Protein AF-C0HIP8-F1 (afdb_monomer)

Mean predicted aligned error: 5.96 Å

Foldseek 3Di:
DVVVVVVVVVVCCCVPVPCVVPPPPDDDDDDDDDPVVVVVVVD

InterPro domains:
  IPR002490 V-type ATPase, V0 complex, 116kDa subunit family [PF01496] (1-35)
  IPR002490 V-type ATPase, V0 complex, 116kDa subunit family [PTHR11629] (1-42)

Structure (mmCIF, N/CA/C/O backbone):
data_AF-C0HIP8-F1
#
_entry.id   AF-C0HIP8-F1
#
loop_
_atom_site.group_PDB
_at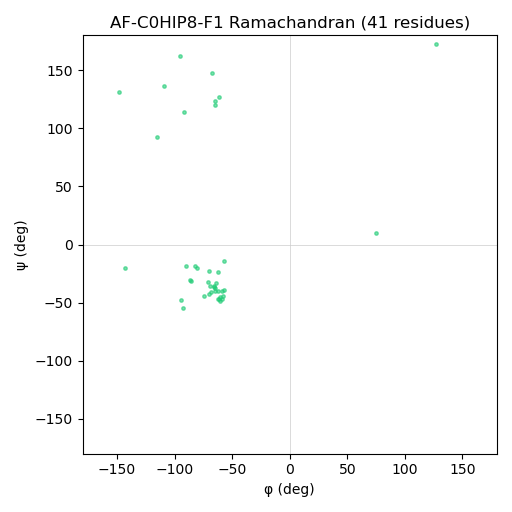om_site.id
_atom_site.type_symbol
_atom_site.label_atom_id
_atom_site.label_alt_id
_atom_site.label_comp_id
_atom_site.label_asym_id
_atom_site.label_entity_id
_atom_site.label_seq_id
_atom_site.pdbx_PDB_ins_code
_atom_site.Cartn_x
_atom_site.Cartn_y
_atom_site.Cartn_z
_atom_site.occupancy
_atom_site.B_iso_or_equiv
_atom_site.auth_seq_id
_atom_site.auth_comp_id
_atom_site.auth_asym_id
_atom_site.auth_atom_id
_atom_site.pdbx_PDB_model_num
ATOM 1 N N . MET A 1 1 ? 25.861 4.100 1.862 1.00 68.50 1 MET A N 1
ATOM 2 C CA . MET A 1 1 ? 25.172 4.954 0.871 1.00 68.50 1 MET A CA 1
ATOM 3 C C . MET A 1 1 ? 24.617 4.143 -0.299 1.00 68.50 1 MET A C 1
ATOM 5 O O . MET A 1 1 ? 23.487 4.399 -0.685 1.00 68.50 1 MET A O 1
ATOM 9 N N . GLU A 1 2 ? 25.321 3.115 -0.782 1.00 86.25 2 GLU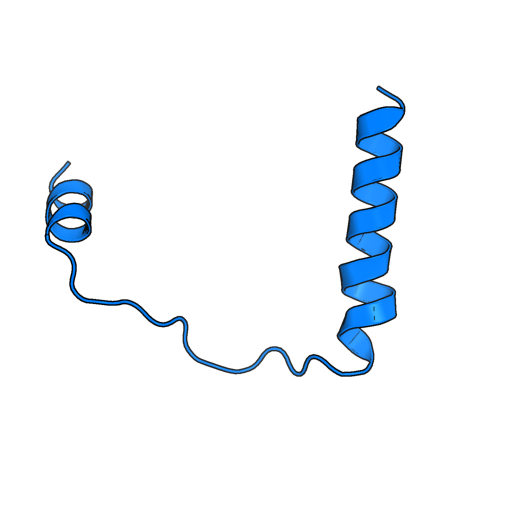 A N 1
A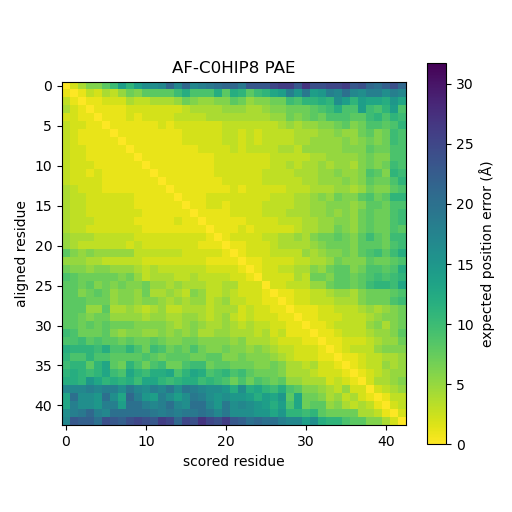TOM 10 C CA . GLU A 1 2 ? 24.855 2.247 -1.887 1.00 86.25 2 GLU A CA 1
ATOM 11 C C . GLU A 1 2 ? 23.523 1.520 -1.647 1.00 86.25 2 GLU A C 1
ATOM 13 O O . GLU A 1 2 ? 22.684 1.439 -2.539 1.00 86.25 2 GLU A O 1
ATOM 18 N N . THR A 1 3 ? 23.282 1.024 -0.432 1.00 92.38 3 THR A N 1
ATOM 19 C CA . THR A 1 3 ? 22.064 0.261 -0.108 1.00 92.38 3 THR A CA 1
ATOM 20 C C . THR A 1 3 ? 20.791 1.100 -0.206 1.00 92.38 3 THR A C 1
ATOM 22 O O . THR A 1 3 ? 19.774 0.614 -0.692 1.00 92.38 3 THR A O 1
ATOM 25 N N . LEU A 1 4 ? 20.852 2.372 0.198 1.00 96.06 4 LEU A N 1
ATOM 26 C CA . LEU A 1 4 ? 19.734 3.305 0.058 1.00 96.06 4 LEU A CA 1
ATOM 27 C C . LEU A 1 4 ? 19.478 3.646 -1.416 1.00 96.06 4 LEU A C 1
ATOM 29 O O . LEU A 1 4 ? 18.329 3.689 -1.842 1.00 96.06 4 LEU A O 1
ATOM 33 N N . SER A 1 5 ? 20.543 3.838 -2.200 1.00 95.56 5 SER A N 1
ATOM 34 C CA . SER A 1 5 ? 20.449 4.095 -3.642 1.00 95.56 5 SER A CA 1
ATOM 35 C C . SER A 1 5 ? 19.777 2.927 -4.375 1.00 95.56 5 SER A C 1
ATOM 37 O O . SER A 1 5 ? 18.802 3.117 -5.103 1.00 95.56 5 SER A O 1
ATOM 39 N N . ALA A 1 6 ? 20.219 1.696 -4.099 1.00 95.75 6 ALA A N 1
ATOM 40 C CA . ALA A 1 6 ? 19.615 0.486 -4.648 1.00 95.75 6 ALA A CA 1
ATOM 41 C C . ALA A 1 6 ? 18.148 0.306 -4.210 1.00 95.75 6 ALA A C 1
ATOM 43 O O . ALA A 1 6 ? 17.305 -0.053 -5.033 1.00 95.75 6 ALA A O 1
ATOM 44 N N . PHE A 1 7 ? 17.819 0.604 -2.946 1.00 97.00 7 PHE A N 1
ATOM 45 C CA . PHE A 1 7 ? 16.441 0.572 -2.444 1.00 97.00 7 PHE A CA 1
ATOM 46 C C . PHE A 1 7 ? 15.533 1.567 -3.180 1.00 97.00 7 PHE A C 1
ATOM 48 O O . PHE A 1 7 ? 14.449 1.197 -3.629 1.00 97.00 7 PHE A O 1
ATOM 55 N N . LEU A 1 8 ? 15.983 2.811 -3.364 1.00 97.06 8 LEU A N 1
ATOM 56 C CA . LEU A 1 8 ? 15.221 3.833 -4.086 1.00 97.06 8 LEU A CA 1
ATOM 57 C C . LEU A 1 8 ? 15.055 3.486 -5.569 1.00 97.06 8 LEU A C 1
ATOM 59 O O . LEU A 1 8 ? 13.986 3.712 -6.137 1.00 97.06 8 LEU A O 1
ATOM 63 N N . HIS A 1 9 ? 16.075 2.893 -6.193 1.00 97.00 9 HIS A N 1
ATOM 64 C CA . HIS A 1 9 ? 15.969 2.401 -7.564 1.00 97.00 9 HIS A CA 1
ATOM 65 C C . HIS A 1 9 ? 14.910 1.300 -7.685 1.00 97.00 9 HIS A C 1
ATOM 67 O O . HIS A 1 9 ? 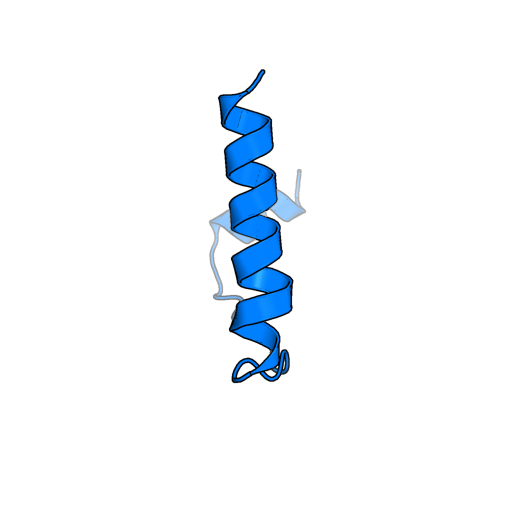14.042 1.373 -8.555 1.00 97.00 9 HIS A O 1
ATOM 73 N N . ALA A 1 10 ? 14.926 0.325 -6.773 1.00 97.62 10 ALA A N 1
ATOM 74 C CA . ALA A 1 10 ? 13.910 -0.717 -6.728 1.00 97.62 10 ALA A CA 1
ATOM 75 C C . ALA A 1 10 ? 12.510 -0.124 -6.507 1.00 97.62 10 ALA A C 1
ATOM 77 O O . ALA A 1 10 ? 11.582 -0.491 -7.224 1.00 97.62 10 ALA A O 1
ATOM 78 N N . LEU A 1 11 ? 12.344 0.819 -5.574 1.00 97.50 11 LEU A N 1
ATOM 79 C CA . LEU A 1 11 ? 11.058 1.473 -5.314 1.00 97.50 11 LEU A CA 1
ATOM 80 C C . LEU A 1 11 ? 10.507 2.171 -6.567 1.00 97.50 11 LEU A C 1
ATOM 82 O O . LEU A 1 11 ? 9.331 2.008 -6.890 1.00 97.50 11 LEU A O 1
ATOM 86 N N . ARG A 1 12 ? 11.362 2.889 -7.307 1.00 97.62 12 ARG A N 1
ATOM 87 C CA . ARG A 1 12 ? 10.993 3.522 -8.580 1.00 97.62 12 ARG A CA 1
ATOM 88 C C . ARG A 1 12 ? 10.497 2.488 -9.591 1.00 97.62 12 ARG A C 1
ATOM 90 O O . ARG A 1 12 ? 9.422 2.693 -10.141 1.00 97.62 12 ARG A O 1
ATOM 97 N N . LEU A 1 13 ? 11.221 1.374 -9.749 1.00 97.75 13 LEU A N 1
ATOM 98 C CA . LEU A 1 13 ? 10.825 0.267 -10.631 1.00 97.75 13 LEU A CA 1
ATOM 99 C C . LEU A 1 13 ? 9.444 -0.315 -10.291 1.00 97.75 13 LEU A C 1
ATOM 101 O O . LEU A 1 13 ? 8.655 -0.633 -11.180 1.00 97.75 13 LEU A O 1
ATOM 105 N N . HIS A 1 14 ? 9.120 -0.439 -9.004 1.00 97.25 14 HIS A N 1
ATOM 106 C CA . HIS A 1 14 ? 7.801 -0.914 -8.584 1.00 97.25 14 HIS A CA 1
ATOM 107 C C . HIS A 1 14 ? 6.703 0.114 -8.884 1.00 97.25 14 HIS A C 1
ATOM 109 O O . HIS A 1 14 ? 5.626 -0.254 -9.355 1.00 97.25 14 HIS A O 1
ATOM 115 N N . TRP A 1 15 ? 6.964 1.395 -8.625 1.00 95.56 15 TRP A N 1
ATOM 116 C CA . TRP A 1 15 ? 5.961 2.444 -8.786 1.00 95.56 15 TRP A CA 1
ATOM 117 C C . TRP A 1 15 ? 5.694 2.800 -10.252 1.00 95.56 15 TRP A C 1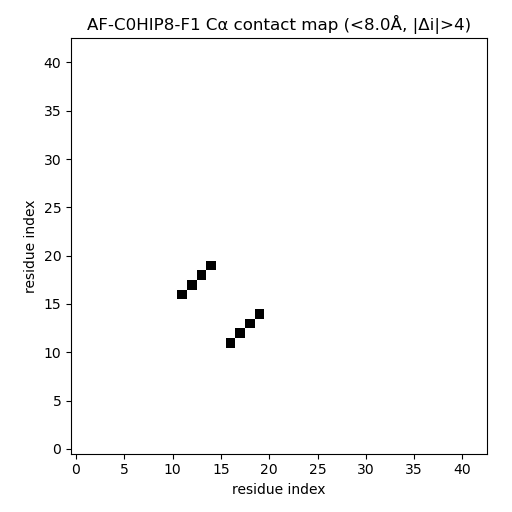
ATOM 119 O O . TRP A 1 15 ? 4.548 2.948 -10.654 1.00 95.56 15 TRP A O 1
ATOM 129 N N . VAL A 1 16 ? 6.728 2.945 -11.079 1.00 96.12 16 VAL A N 1
ATOM 130 C CA . VAL A 1 16 ? 6.546 3.414 -12.459 1.00 96.12 16 VAL A CA 1
ATOM 131 C C . VAL A 1 16 ? 6.419 2.232 -13.415 1.00 96.12 16 VAL A C 1
ATOM 133 O O . VAL A 1 16 ? 5.513 2.190 -14.234 1.00 96.12 16 VAL A O 1
ATOM 136 N N . GLU A 1 17 ? 7.286 1.236 -13.340 1.00 97.31 17 GLU A N 1
ATOM 137 C CA . GLU A 1 17 ? 7.336 0.189 -14.359 1.00 97.31 17 GLU A CA 1
ATOM 138 C C . GLU A 1 17 ? 6.343 -0.960 -14.083 1.00 97.31 17 GLU A C 1
ATOM 140 O O . GLU A 1 17 ? 5.826 -1.570 -15.026 1.00 97.31 17 GLU A O 1
ATOM 145 N N . PHE A 1 18 ? 6.047 -1.259 -12.812 1.00 96.62 18 PHE A N 1
ATOM 146 C CA . PHE A 1 18 ? 5.103 -2.316 -12.428 1.00 96.62 18 PHE A CA 1
ATOM 147 C C . PHE A 1 18 ? 3.665 -1.807 -12.236 1.00 96.62 18 PHE A C 1
ATOM 149 O O . PHE A 1 18 ? 2.759 -2.324 -12.892 1.00 96.62 18 PHE A O 1
ATOM 156 N N . GLN A 1 19 ? 3.434 -0.796 -11.389 1.00 95.94 19 GLN A N 1
ATOM 157 C CA . GLN A 1 19 ? 2.072 -0.327 -11.078 1.00 95.94 19 GLN A CA 1
ATOM 158 C C . GLN A 1 19 ? 1.338 0.270 -12.289 1.00 95.94 19 GLN A C 1
ATOM 160 O O . GLN A 1 19 ? 0.146 0.015 -12.426 1.00 95.94 19 GLN A O 1
ATOM 165 N N . ASN A 1 20 ? 2.030 0.929 -13.229 1.00 94.69 20 ASN A N 1
ATOM 166 C CA . ASN A 1 20 ? 1.411 1.470 -14.456 1.00 94.69 20 ASN A CA 1
ATOM 167 C C . ASN A 1 20 ? 0.681 0.425 -15.324 1.00 94.69 20 ASN A C 1
ATOM 169 O O . ASN A 1 20 ? -0.041 0.795 -16.245 1.00 94.69 20 ASN A O 1
ATOM 173 N N . LYS A 1 21 ? 0.888 -0.876 -15.088 1.00 95.94 21 LYS A N 1
ATOM 174 C CA . LYS A 1 21 ? 0.245 -1.944 -15.865 1.00 95.94 21 LYS A CA 1
ATOM 175 C C . LYS A 1 21 ? -1.132 -2.346 -15.341 1.00 95.94 21 LYS A C 1
ATOM 177 O O . LYS A 1 21 ? -1.942 -2.821 -16.128 1.00 95.94 21 LYS A O 1
ATOM 182 N N . PHE A 1 22 ? -1.369 -2.230 -14.033 1.00 95.06 22 PHE A N 1
ATOM 183 C CA . PHE A 1 22 ? -2.535 -2.850 -13.384 1.00 95.06 22 PHE A CA 1
ATOM 184 C C . PHE A 1 22 ? -3.153 -2.015 -12.260 1.00 95.06 22 PHE A C 1
ATOM 186 O O . PHE A 1 22 ? -4.287 -2.273 -11.874 1.00 95.06 22 PHE A O 1
ATOM 193 N N . TYR A 1 23 ? -2.413 -1.067 -11.684 1.00 96.12 23 TYR A N 1
ATOM 194 C CA . TYR A 1 23 ? -2.901 -0.249 -10.583 1.00 96.12 23 TYR A CA 1
ATOM 195 C C . TYR A 1 23 ? -3.527 1.032 -11.133 1.00 96.12 23 TYR A C 1
ATOM 197 O O . TYR A 1 23 ? -2.834 1.865 -11.710 1.00 96.12 23 TYR A O 1
ATOM 205 N N . GLU A 1 24 ? -4.838 1.183 -10.948 1.00 94.00 24 GLU A N 1
ATOM 206 C CA . GLU A 1 24 ? -5.600 2.315 -11.495 1.00 94.00 24 GLU A CA 1
ATOM 207 C C . GLU A 1 24 ? -5.477 3.595 -10.654 1.00 94.00 24 GLU A C 1
ATOM 209 O O . GLU A 1 24 ? -5.695 4.689 -11.164 1.00 94.00 24 GLU A O 1
ATOM 214 N N . GLY A 1 25 ? -5.083 3.487 -9.381 1.00 92.81 25 GLY A N 1
ATOM 215 C CA . GLY A 1 25 ? -4.851 4.652 -8.520 1.00 92.81 25 GLY A CA 1
ATOM 216 C C . GLY A 1 25 ? -6.106 5.361 -8.007 1.00 92.81 25 GLY A C 1
ATOM 217 O O . GLY A 1 25 ? -5.971 6.430 -7.416 1.00 92.81 25 GLY A O 1
ATOM 218 N N . ASP A 1 26 ? -7.291 4.780 -8.194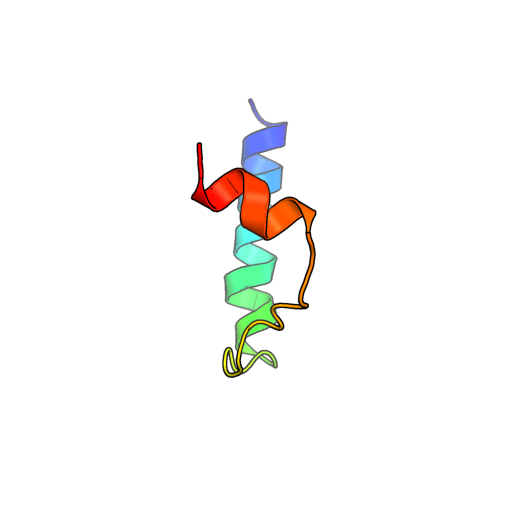 1.00 93.69 26 ASP A N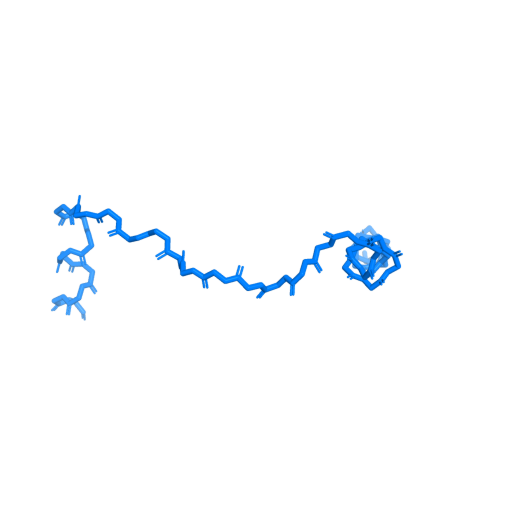 1
ATOM 219 C CA . ASP A 1 26 ? -8.554 5.313 -7.678 1.00 93.69 26 ASP A CA 1
ATOM 220 C C . ASP A 1 26 ? -8.950 4.676 -6.329 1.00 93.69 26 ASP A C 1
ATOM 222 O O . ASP A 1 26 ? -8.446 3.620 -5.934 1.00 93.69 26 ASP A O 1
ATOM 226 N N . GLY A 1 27 ? -9.865 5.327 -5.611 1.00 94.50 27 GLY A N 1
ATOM 227 C CA . GLY A 1 27 ? -10.448 4.855 -4.360 1.00 94.50 27 GLY A CA 1
ATOM 228 C C . GLY A 1 27 ? -10.358 5.859 -3.213 1.00 94.50 27 GLY A C 1
ATOM 229 O O . GLY A 1 27 ? -9.717 6.906 -3.286 1.00 94.50 27 GLY A O 1
ATOM 230 N N . TYR A 1 28 ? -11.013 5.519 -2.105 1.00 95.25 28 TYR A N 1
ATOM 231 C CA . TYR A 1 28 ? -10.964 6.288 -0.866 1.00 95.25 28 TYR A CA 1
ATOM 232 C C . TYR A 1 28 ? -10.166 5.524 0.188 1.00 95.25 28 TYR A C 1
ATOM 234 O O . TYR A 1 28 ? -10.338 4.318 0.383 1.00 95.25 28 TYR A O 1
ATOM 242 N N . LYS A 1 29 ? -9.291 6.233 0.907 1.00 93.69 29 LYS A N 1
ATOM 243 C CA . LYS A 1 29 ? -8.581 5.642 2.041 1.00 93.69 29 LYS A CA 1
ATOM 244 C C . LYS A 1 29 ? -9.600 5.284 3.120 1.00 93.69 29 LYS A C 1
ATOM 246 O O . LYS A 1 29 ? -10.340 6.143 3.591 1.00 93.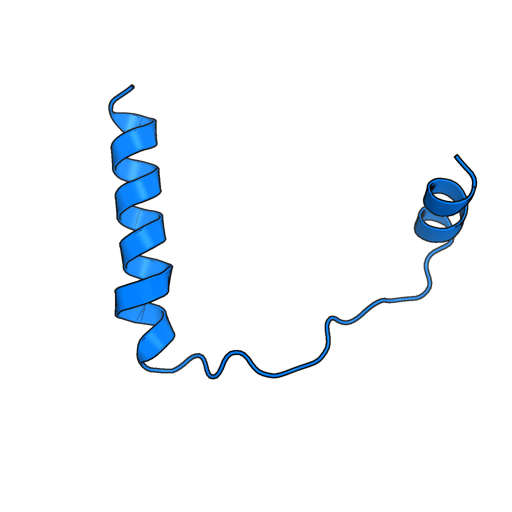69 29 LYS A O 1
ATOM 251 N N . PHE A 1 30 ? -9.621 4.020 3.529 1.00 94.44 30 PHE A N 1
ATOM 252 C CA . PHE A 1 30 ? -10.424 3.601 4.669 1.00 94.44 30 PHE A CA 1
ATOM 253 C C . PHE A 1 30 ? -9.893 4.264 5.946 1.00 94.44 30 PHE A C 1
ATOM 255 O O . PHE A 1 30 ? -8.733 4.077 6.315 1.00 94.44 30 PHE A O 1
ATOM 262 N N . ALA A 1 31 ? -10.753 5.037 6.604 1.00 90.94 31 ALA A N 1
ATOM 263 C CA . ALA A 1 31 ? -10.477 5.686 7.877 1.00 90.94 31 ALA A CA 1
ATOM 264 C C . ALA A 1 31 ? -11.425 5.099 8.936 1.00 90.94 31 ALA A C 1
ATOM 266 O O . ALA A 1 31 ? -12.570 5.544 9.043 1.00 90.94 31 ALA A O 1
ATOM 267 N N . PRO A 1 32 ? -11.008 4.052 9.671 1.00 92.62 32 PRO A N 1
ATOM 268 C CA . PRO A 1 32 ? -11.827 3.506 10.739 1.00 92.62 32 PRO A CA 1
ATOM 269 C C . PRO A 1 32 ? -11.936 4.509 11.883 1.00 92.62 32 PRO A C 1
ATOM 271 O O . PRO A 1 32 ? -10.981 5.215 12.206 1.00 92.62 32 PRO A O 1
ATOM 274 N N . PHE A 1 33 ? -13.078 4.492 12.561 1.00 92.56 33 PHE A N 1
ATOM 275 C CA . PHE A 1 33 ? -13.187 5.146 13.854 1.00 92.56 33 PHE A CA 1
ATOM 276 C C . PHE A 1 33 ? -12.215 4.495 14.851 1.00 92.56 33 PHE A C 1
ATOM 278 O O . PHE A 1 33 ? -12.224 3.275 15.033 1.00 92.56 33 PHE A O 1
ATOM 285 N N . SER A 1 34 ? -11.380 5.309 15.497 1.00 92.44 34 SER A N 1
ATOM 286 C CA . SER A 1 34 ? -10.434 4.883 16.528 1.00 92.44 34 SER A CA 1
ATOM 287 C C . SER A 1 34 ? -10.237 6.003 17.539 1.00 92.44 34 SER A C 1
ATOM 289 O O . SER A 1 34 ? -9.944 7.135 17.162 1.00 92.44 34 SER A O 1
ATOM 291 N N . PHE A 1 35 ? -10.325 5.682 18.830 1.00 91.88 35 PHE A N 1
ATOM 292 C CA . PHE A 1 35 ? -10.071 6.650 19.902 1.00 91.88 35 PHE A CA 1
ATOM 293 C C . PHE A 1 35 ? -8.633 7.192 19.897 1.00 91.88 35 PHE A C 1
ATOM 295 O O . PHE A 1 35 ? -8.405 8.293 20.383 1.00 91.88 35 PHE A O 1
ATOM 302 N N . ALA A 1 36 ? -7.671 6.456 19.327 1.00 91.00 36 ALA A N 1
ATOM 303 C CA . ALA A 1 36 ? -6.300 6.946 19.183 1.00 91.00 36 ALA A CA 1
ATOM 304 C C . ALA A 1 36 ? -6.209 8.146 18.224 1.00 91.00 36 ALA A C 1
ATOM 306 O O . ALA A 1 36 ? -5.442 9.062 18.490 1.00 91.00 36 ALA A O 1
ATOM 307 N N . LEU A 1 37 ? -7.028 8.164 17.162 1.00 86.38 37 LEU A N 1
ATOM 308 C CA . LEU A 1 37 ? -7.038 9.253 16.177 1.00 86.38 37 LEU A CA 1
ATOM 309 C C . LEU A 1 37 ? -7.627 10.546 16.753 1.00 86.38 37 LEU A C 1
ATOM 311 O O . LEU A 1 37 ? -7.176 11.624 16.404 1.00 86.38 37 LEU A O 1
ATOM 315 N N . ILE A 1 38 ? -8.589 10.436 17.673 1.00 86.62 38 ILE A N 1
ATOM 316 C CA . ILE A 1 38 ? -9.198 11.598 18.341 1.00 86.62 38 ILE A CA 1
ATOM 317 C C . ILE A 1 38 ? -8.159 12.336 19.192 1.00 86.62 38 ILE A C 1
ATOM 319 O O . ILE A 1 38 ? -8.123 13.558 19.205 1.00 86.62 38 ILE A O 1
ATOM 323 N N . ARG A 1 39 ? -7.291 11.591 19.886 1.00 78.94 39 ARG A N 1
ATOM 324 C CA . ARG A 1 39 ? -6.260 12.178 20.747 1.00 78.94 39 ARG A CA 1
ATOM 325 C C . ARG A 1 39 ? -5.171 12.904 19.951 1.00 78.94 39 ARG A C 1
ATOM 327 O O . ARG A 1 39 ? -4.676 13.914 20.422 1.00 78.94 39 ARG A O 1
ATOM 334 N N . GLU A 1 40 ? -4.810 12.402 18.770 1.00 78.31 40 GLU A N 1
ATOM 335 C CA . GLU A 1 40 ? -3.826 13.051 17.886 1.00 78.31 40 GLU A CA 1
ATOM 336 C C . GLU A 1 40 ? -4.344 14.350 17.245 1.00 78.31 40 GLU A C 1
ATOM 338 O O . GLU A 1 40 ? -3.533 15.175 16.846 1.00 78.31 40 GLU A O 1
ATOM 343 N N . GLU A 1 41 ? -5.663 14.547 17.129 1.00 73.94 41 GLU A N 1
ATOM 344 C CA . GLU A 1 41 ? -6.248 15.800 16.618 1.00 73.94 41 GLU A CA 1
ATOM 345 C C . GLU A 1 41 ? -6.351 16.906 17.686 1.00 73.94 41 GLU A C 1
ATOM 347 O O . GLU A 1 41 ? -6.510 18.076 17.335 1.00 73.94 41 GLU A O 1
ATOM 352 N N . GLU A 1 42 ? -6.287 16.552 18.975 1.00 67.19 42 GLU A N 1
ATOM 353 C CA . GLU A 1 42 ? -6.370 17.501 20.098 1.00 67.19 42 GLU A CA 1
ATOM 354 C C . GLU A 1 42 ? -5.001 18.058 20.549 1.00 67.19 42 GLU A C 1
ATOM 356 O O . GLU A 1 42 ? -4.980 19.102 21.208 1.00 67.19 42 GLU A O 1
ATOM 361 N N . ASP A 1 43 ? -3.890 17.396 20.195 1.00 57.31 43 ASP A N 1
ATOM 36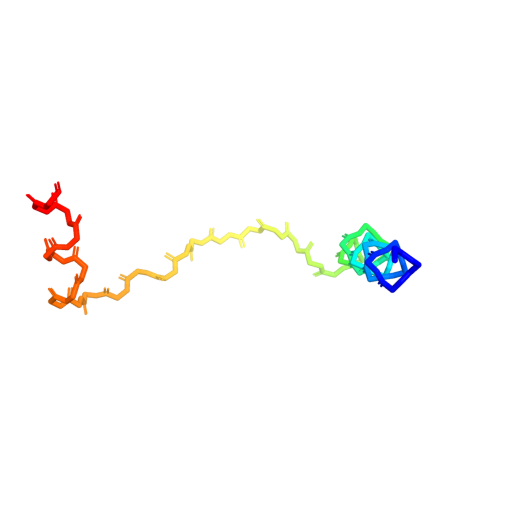2 C CA . ASP A 1 43 ? -2.498 17.803 20.487 1.00 57.31 43 ASP A CA 1
ATOM 363 C C . ASP A 1 43 ? -1.886 18.665 19.354 1.00 57.31 43 ASP A C 1
ATOM 365 O O . ASP A 1 43 ? -1.144 19.628 19.673 1.00 57.31 43 ASP A O 1
#

Sequence (43 aa):
METLSAFLHALRLHWVEFQNKFYEGDGYKFAPFSFALIREEED

Organism: Zea mays (NCBI:txid4577)

Solvent-accessible surface area (backbone atoms only — not comparable to full-atom values): 2900 Å² total; per-residue (Å²): 115,68,69,60,52,54,50,53,53,52,51,48,47,49,59,59,71,51,34,71,75,77,59,84,87,77,86,76,84,87,76,79,93,50,76,69,60,57,55,66,75,75,112

pLDDT: mean 91.05, std 9.1, range [57.31, 97.75]

Secondary structure (DSSP, 8-state):
-HHHHHHHHHHHIIIIIIGGGT------------HHHHHHHH-

Radius of gyration: 17.33 Å; Cα contacts (8 Å, |Δi|>4): 4; chains: 1; bounding box: 38×21×37 Å